Protein AF-A0A9N9J462-F1 (afdb_monomer_lite)

Foldseek 3Di:
DQFLLVLLVVADDDPVLSVLLVVLCVVPVVVRVVLRVCVVVDDSVRSVVVSVVSVDD

Sequence (57 aa):
MSNVYEAIKSLNFTIEERTALRTFFINNPEKKAETELILPTCNDEEVVALLKGLLKP

pLDDT: mean 91.06, std 8.54, range [51.53, 96.31]

Structure (mmCIF, N/CA/C/O backbone):
data_AF-A0A9N9J462-F1
#
_entry.id   AF-A0A9N9J462-F1
#
loop_
_atom_site.group_PDB
_atom_site.id
_atom_site.type_symbol
_atom_site.label_atom_id
_atom_site.label_alt_id
_atom_site.label_comp_id
_atom_site.label_asym_id
_atom_site.label_entity_id
_atom_site.label_seq_id
_atom_site.pdbx_PDB_ins_code
_atom_site.Cartn_x
_atom_site.Cartn_y
_atom_site.Cartn_z
_atom_site.occupancy
_atom_site.B_iso_or_equiv
_atom_site.auth_seq_id
_atom_site.auth_comp_id
_atom_site.auth_asym_id
_atom_site.auth_atom_id
_atom_site.pdbx_PDB_model_num
ATOM 1 N N . MET A 1 1 ? 5.304 -10.142 -3.861 1.00 51.53 1 MET A N 1
ATOM 2 C CA . MET A 1 1 ? 5.043 -9.342 -2.640 1.00 51.53 1 MET A CA 1
ATOM 3 C C . MET A 1 1 ? 3.957 -10.036 -1.840 1.00 51.53 1 MET A C 1
ATOM 5 O O . MET A 1 1 ? 3.014 -10.501 -2.467 1.00 51.53 1 MET A O 1
ATOM 9 N N . SER A 1 2 ? 4.091 -10.168 -0.515 1.00 60.50 2 SER A N 1
ATOM 10 C CA . SER A 1 2 ? 3.200 -11.026 0.282 1.00 60.50 2 SER A CA 1
ATOM 11 C C . SER A 1 2 ? 2.043 -10.299 0.986 1.00 60.50 2 SER A C 1
ATOM 13 O O . SER A 1 2 ? 1.266 -10.967 1.662 1.00 60.50 2 SER A O 1
ATOM 15 N N . ASN A 1 3 ? 1.892 -8.975 0.845 1.00 82.94 3 ASN A N 1
ATOM 16 C CA . ASN A 1 3 ? 0.644 -8.211 1.052 1.00 82.94 3 ASN A CA 1
ATOM 17 C C . ASN A 1 3 ? 0.878 -6.709 0.783 1.00 82.94 3 ASN A C 1
ATOM 19 O O . ASN A 1 3 ? 2.011 -6.272 0.557 1.00 82.94 3 ASN A O 1
ATOM 23 N N . VAL A 1 4 ? -0.185 -5.901 0.849 1.00 91.56 4 VAL A N 1
ATOM 24 C CA . VAL A 1 4 ? -0.111 -4.456 0.581 1.00 91.56 4 VAL A CA 1
ATOM 25 C C . VAL A 1 4 ? 0.777 -3.691 1.567 1.00 91.56 4 VAL A C 1
ATOM 27 O O . VAL A 1 4 ? 1.416 -2.711 1.191 1.00 91.56 4 VAL A O 1
ATOM 30 N N . TYR A 1 5 ? 0.896 -4.138 2.820 1.00 93.12 5 TYR A N 1
ATOM 31 C CA . TYR A 1 5 ? 1.739 -3.458 3.808 1.00 93.12 5 TYR A CA 1
ATOM 32 C C . TYR A 1 5 ? 3.229 -3.673 3.562 1.00 93.12 5 TYR A C 1
ATOM 34 O O . TYR A 1 5 ? 4.024 -2.773 3.848 1.00 93.12 5 TYR A O 1
ATOM 42 N N . GLU A 1 6 ? 3.610 -4.825 3.012 1.00 92.25 6 GLU A N 1
ATOM 43 C CA . GLU A 1 6 ? 4.970 -5.039 2.526 1.00 92.25 6 GLU A CA 1
ATOM 44 C C . GLU A 1 6 ? 5.284 -4.107 1.363 1.00 92.25 6 GLU A C 1
ATOM 46 O O . GLU A 1 6 ? 6.300 -3.423 1.429 1.00 92.25 6 GLU A O 1
ATOM 51 N N . ALA A 1 7 ? 4.385 -3.994 0.379 1.00 91.88 7 ALA A N 1
ATOM 52 C CA . ALA A 1 7 ? 4.553 -3.085 -0.757 1.00 91.88 7 ALA A CA 1
ATOM 53 C C . ALA A 1 7 ? 4.716 -1.623 -0.300 1.00 91.88 7 ALA A C 1
ATOM 55 O O . ALA A 1 7 ? 5.644 -0.929 -0.708 1.00 91.88 7 ALA A O 1
ATOM 56 N N . ILE A 1 8 ? 3.873 -1.171 0.636 1.00 93.69 8 ILE A N 1
ATOM 57 C CA . ILE A 1 8 ? 3.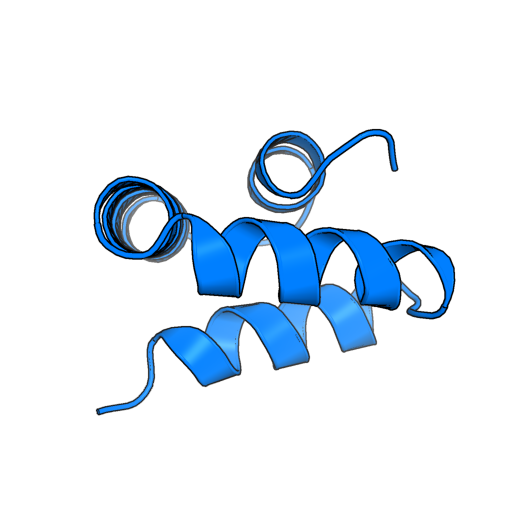971 0.164 1.250 1.00 93.69 8 ILE A CA 1
ATOM 58 C C . ILE A 1 8 ? 5.316 0.358 1.969 1.00 93.69 8 ILE A C 1
ATOM 60 O O . ILE A 1 8 ? 5.842 1.469 2.023 1.00 93.69 8 ILE A O 1
ATOM 64 N N . LYS A 1 9 ? 5.870 -0.698 2.577 1.00 92.56 9 LYS A N 1
ATOM 65 C CA . LYS A 1 9 ? 7.145 -0.638 3.301 1.00 92.56 9 LYS A CA 1
ATOM 66 C C . LYS A 1 9 ? 8.352 -0.657 2.358 1.00 92.56 9 LYS A C 1
ATOM 68 O O . LYS A 1 9 ? 9.328 0.022 2.669 1.00 92.56 9 LYS A O 1
ATOM 73 N N . SER A 1 10 ? 8.307 -1.454 1.290 1.00 88.81 10 SER A N 1
ATOM 74 C CA . SER A 1 10 ? 9.441 -1.725 0.399 1.00 88.81 10 SER A CA 1
ATOM 75 C C . SER A 1 10 ? 9.600 -0.708 -0.725 1.00 88.81 10 SER A C 1
ATOM 77 O O . SER A 1 10 ? 10.714 -0.527 -1.207 1.00 88.81 10 SER A O 1
ATOM 79 N N . LEU A 1 11 ? 8.515 -0.057 -1.147 1.00 90.44 11 LEU A N 1
ATOM 80 C CA . LEU A 1 11 ? 8.518 0.872 -2.276 1.00 90.44 11 LEU A CA 1
ATOM 81 C C . LEU A 1 11 ? 8.731 2.327 -1.837 1.00 90.44 11 LEU A C 1
ATOM 83 O O . LEU A 1 11 ? 8.642 2.677 -0.656 1.00 90.44 11 LEU A O 1
ATOM 87 N N . ASN A 1 12 ? 9.026 3.186 -2.815 1.00 89.88 12 ASN A N 1
ATOM 88 C CA . 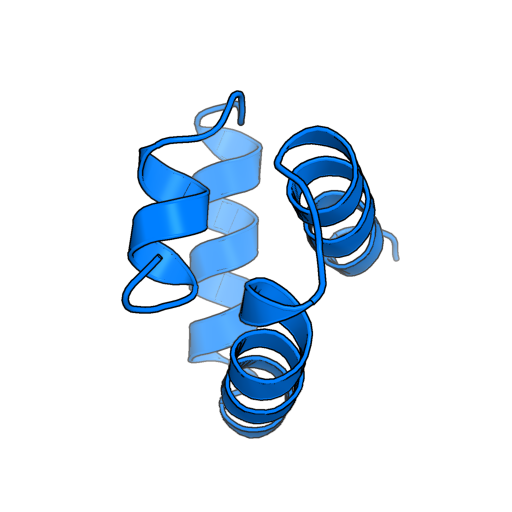ASN A 1 12 ? 9.432 4.574 -2.602 1.00 89.88 12 ASN A CA 1
ATOM 89 C C . ASN A 1 12 ? 8.249 5.501 -2.244 1.00 89.88 12 ASN A C 1
ATOM 91 O O . ASN A 1 12 ? 7.825 6.335 -3.046 1.00 89.88 12 ASN A O 1
ATOM 95 N N . PHE A 1 13 ? 7.722 5.342 -1.029 1.00 92.81 13 PHE A N 1
ATOM 96 C CA . PHE A 1 13 ? 6.700 6.205 -0.435 1.00 92.81 13 PHE A CA 1
ATOM 97 C C . PHE A 1 13 ? 7.283 7.096 0.670 1.00 92.81 13 PHE A C 1
ATOM 99 O O . PHE A 1 13 ? 8.105 6.663 1.493 1.00 92.81 13 PHE A O 1
ATOM 106 N N . THR A 1 14 ? 6.794 8.332 0.765 1.00 94.94 14 THR A N 1
ATOM 107 C CA . THR A 1 14 ? 7.104 9.217 1.897 1.00 94.94 14 THR A CA 1
ATOM 108 C C . THR A 1 14 ? 6.509 8.670 3.202 1.00 94.94 14 THR A C 1
ATOM 110 O O . THR A 1 14 ? 5.717 7.726 3.216 1.00 94.94 14 THR A O 1
ATOM 113 N N . ILE A 1 15 ? 6.916 9.216 4.351 1.00 95.12 15 ILE A N 1
ATOM 114 C CA . ILE A 1 15 ? 6.336 8.814 5.647 1.00 95.12 15 ILE A CA 1
ATOM 115 C C . ILE A 1 15 ? 4.838 9.154 5.701 1.00 95.12 15 ILE A C 1
ATOM 117 O O . ILE A 1 15 ? 4.040 8.351 6.191 1.00 95.12 15 ILE A O 1
ATOM 121 N N . GLU A 1 16 ? 4.458 10.309 5.158 1.00 94.88 16 GLU A N 1
ATOM 122 C CA . GLU A 1 16 ? 3.068 10.764 5.073 1.00 94.88 16 GLU A CA 1
ATOM 123 C C . GLU A 1 16 ? 2.232 9.828 4.195 1.00 94.88 16 GLU A C 1
ATOM 125 O O . GLU A 1 16 ? 1.207 9.325 4.650 1.00 94.88 16 GLU A O 1
ATOM 130 N N . GLU A 1 17 ? 2.718 9.493 2.994 1.00 95.44 17 GLU A N 1
ATOM 131 C CA . GLU A 1 17 ? 2.049 8.558 2.079 1.00 95.44 17 GLU A CA 1
ATOM 132 C C . GLU A 1 17 ? 1.874 7.176 2.722 1.00 95.44 17 GLU A C 1
ATOM 134 O O . GLU A 1 17 ? 0.787 6.601 2.684 1.00 95.44 17 GLU A O 1
ATOM 139 N N . ARG A 1 18 ? 2.913 6.650 3.388 1.00 95.62 18 ARG A N 1
ATOM 140 C CA . ARG A 1 18 ? 2.830 5.358 4.093 1.00 95.62 18 ARG A CA 1
ATOM 141 C C . ARG A 1 18 ? 1.792 5.371 5.207 1.00 95.62 18 ARG A C 1
ATOM 143 O O . ARG A 1 18 ? 1.106 4.371 5.413 1.00 95.62 18 ARG A O 1
ATOM 150 N N . THR A 1 19 ? 1.700 6.475 5.940 1.00 96.06 19 THR A N 1
ATOM 151 C CA . THR A 1 19 ? 0.739 6.632 7.037 1.00 96.06 19 THR A CA 1
ATOM 152 C C . THR A 1 19 ? -0.679 6.709 6.486 1.00 96.06 19 THR A C 1
ATOM 154 O O . THR A 1 19 ? -1.530 5.931 6.909 1.00 96.06 19 THR A O 1
ATOM 157 N N . ALA A 1 20 ? -0.908 7.549 5.475 1.00 96.31 20 ALA A N 1
ATOM 158 C CA . ALA A 1 20 ? -2.205 7.701 4.826 1.00 96.31 20 ALA A CA 1
ATOM 159 C C . ALA A 1 20 ? -2.699 6.387 4.198 1.00 96.31 20 ALA A C 1
ATOM 161 O O . ALA A 1 20 ? -3.845 6.006 4.419 1.00 96.31 20 ALA A O 1
ATOM 162 N N . LEU A 1 21 ? -1.831 5.639 3.505 1.00 96.19 21 LEU A N 1
ATOM 163 C CA . LEU A 1 21 ? -2.180 4.338 2.916 1.00 96.19 21 LEU A CA 1
ATOM 164 C C . LEU A 1 21 ? -2.553 3.303 3.977 1.00 96.19 21 LEU A C 1
ATOM 166 O O . LEU A 1 21 ? -3.530 2.573 3.821 1.00 96.19 21 LEU A O 1
ATOM 170 N N . ARG A 1 22 ? -1.801 3.240 5.081 1.00 95.25 22 ARG A N 1
ATOM 171 C CA . ARG A 1 22 ? -2.126 2.332 6.189 1.00 95.25 22 ARG A CA 1
ATOM 172 C C . ARG A 1 22 ? -3.469 2.686 6.816 1.00 95.25 22 ARG A C 1
ATOM 174 O O . ARG A 1 22 ? -4.286 1.794 7.006 1.00 95.25 22 ARG A O 1
ATOM 181 N N . THR A 1 23 ? -3.714 3.966 7.088 1.00 95.75 23 THR A N 1
ATOM 182 C CA . THR A 1 23 ? -5.002 4.440 7.611 1.00 95.75 23 THR A CA 1
ATOM 183 C C . THR A 1 23 ? -6.144 4.141 6.642 1.00 95.75 23 THR A C 1
ATOM 185 O O . THR A 1 23 ? -7.184 3.646 7.069 1.00 95.75 23 THR A O 1
ATOM 188 N N . PHE A 1 24 ? -5.940 4.364 5.341 1.00 95.44 24 PHE A N 1
ATOM 189 C CA . PHE A 1 24 ? -6.917 4.042 4.304 1.00 95.44 24 PHE A CA 1
ATOM 190 C C . PHE A 1 24 ? -7.305 2.561 4.345 1.00 95.44 24 PHE A C 1
ATOM 192 O O . PHE A 1 24 ? -8.487 2.250 4.444 1.00 95.44 24 PHE A O 1
ATOM 199 N N . PHE A 1 25 ? -6.339 1.641 4.350 1.00 95.00 25 PHE A N 1
ATOM 200 C CA . PHE A 1 25 ? -6.635 0.204 4.364 1.00 95.00 25 PHE A CA 1
ATOM 201 C C . PHE A 1 25 ? -7.168 -0.321 5.701 1.00 95.00 25 PHE A C 1
ATOM 203 O O . PHE A 1 25 ? -7.904 -1.304 5.706 1.00 95.00 25 PHE A O 1
ATOM 210 N N . ILE A 1 26 ? -6.830 0.317 6.826 1.00 94.81 26 ILE A N 1
ATOM 211 C CA . ILE A 1 26 ? -7.445 0.015 8.130 1.00 94.81 26 ILE A CA 1
ATOM 212 C C . ILE A 1 26 ? -8.935 0.373 8.112 1.00 94.81 26 ILE A C 1
ATOM 214 O O . ILE A 1 26 ? -9.750 -0.399 8.611 1.00 94.81 26 ILE A O 1
ATOM 218 N N . ASN A 1 27 ? -9.284 1.515 7.517 1.00 95.12 27 ASN A N 1
ATOM 219 C CA . ASN A 1 27 ? -10.667 1.984 7.442 1.00 95.12 27 ASN A CA 1
ATOM 220 C C . ASN A 1 27 ? -11.481 1.306 6.326 1.00 95.12 27 ASN A C 1
ATOM 222 O O . ASN A 1 27 ? -12.704 1.301 6.408 1.00 95.12 27 ASN A O 1
ATOM 226 N N . ASN A 1 28 ? -10.818 0.742 5.309 1.00 94.69 28 ASN A N 1
ATOM 227 C CA . ASN A 1 28 ? -11.439 0.139 4.123 1.00 94.69 28 ASN A CA 1
ATOM 228 C C . ASN A 1 28 ? -10.856 -1.272 3.864 1.00 94.69 28 ASN A C 1
ATOM 230 O O . ASN A 1 28 ? -10.053 -1.463 2.936 1.00 94.69 28 ASN A O 1
ATOM 234 N N . PRO A 1 29 ? -11.184 -2.279 4.699 1.00 93.44 29 PRO A N 1
ATOM 235 C CA . PRO A 1 29 ? -10.630 -3.632 4.586 1.00 93.44 29 PRO A CA 1
ATOM 236 C C . PRO A 1 29 ? -10.993 -4.341 3.270 1.00 93.44 29 PRO A C 1
ATOM 238 O O . PRO A 1 29 ? -10.220 -5.163 2.779 1.00 93.44 29 PRO A O 1
ATOM 241 N N . GLU A 1 30 ? -12.127 -4.014 2.658 1.00 93.75 30 GLU A N 1
ATOM 242 C CA . GLU A 1 30 ? -12.525 -4.510 1.338 1.00 93.75 30 GLU A CA 1
ATOM 243 C C . GLU A 1 30 ? -11.607 -3.979 0.230 1.00 93.75 30 GLU A C 1
ATOM 245 O O . GLU A 1 30 ? -11.143 -4.748 -0.611 1.00 93.75 30 GLU A O 1
ATOM 250 N N . LYS A 1 31 ? -11.231 -2.693 0.287 1.00 93.12 31 LYS A N 1
ATOM 251 C CA . LYS A 1 31 ? -10.266 -2.098 -0.651 1.00 93.12 31 LYS A CA 1
ATOM 252 C C . LYS A 1 31 ? -8.872 -2.668 -0.485 1.00 93.12 31 LYS A C 1
ATOM 254 O O . LYS A 1 31 ? -8.146 -2.821 -1.469 1.00 93.12 31 LYS A O 1
ATOM 259 N N . LYS A 1 32 ? -8.509 -3.028 0.745 1.00 94.19 32 LYS A N 1
ATOM 260 C CA . LYS A 1 32 ? -7.282 -3.773 1.018 1.00 94.19 32 LYS A CA 1
ATOM 261 C C . LYS A 1 32 ? -7.285 -5.112 0.276 1.00 94.19 32 LYS A C 1
ATOM 263 O O . LYS A 1 32 ? -6.335 -5.382 -0.453 1.00 94.19 32 LYS A O 1
ATOM 268 N N . ALA A 1 33 ? -8.349 -5.904 0.418 1.00 93.00 33 ALA A N 1
ATOM 269 C CA . ALA A 1 33 ? -8.464 -7.201 -0.247 1.00 93.00 33 ALA A CA 1
ATOM 270 C C . ALA A 1 33 ? -8.443 -7.073 -1.783 1.00 93.00 33 ALA A C 1
ATOM 272 O O . ALA A 1 33 ? -7.703 -7.798 -2.442 1.00 93.00 33 ALA A O 1
ATOM 273 N N . GLU A 1 34 ? -9.183 -6.113 -2.353 1.00 92.88 34 GLU A N 1
ATOM 274 C CA . GLU A 1 34 ? -9.157 -5.821 -3.797 1.00 92.88 34 GLU A CA 1
ATOM 275 C C . GLU A 1 34 ? -7.742 -5.474 -4.284 1.00 92.88 34 GLU A C 1
ATOM 277 O O . GLU A 1 34 ? -7.279 -5.996 -5.297 1.00 92.88 34 GLU A O 1
ATOM 282 N N . THR A 1 35 ? -7.026 -4.630 -3.537 1.00 93.44 35 THR A N 1
ATOM 283 C CA . THR A 1 35 ? -5.655 -4.230 -3.884 1.00 93.44 35 THR A CA 1
ATOM 284 C C . THR A 1 35 ? -4.705 -5.424 -3.827 1.00 93.44 35 THR A C 1
ATOM 286 O O . THR A 1 35 ? -3.913 -5.625 -4.744 1.00 93.44 35 THR A O 1
ATOM 289 N N . GLU A 1 36 ? -4.804 -6.257 -2.789 1.00 93.88 36 GLU A N 1
ATOM 290 C CA . GLU A 1 36 ? -3.971 -7.454 -2.626 1.00 93.88 36 GLU A CA 1
ATOM 291 C C . GLU A 1 36 ? -4.149 -8.476 -3.757 1.00 93.88 36 GLU A C 1
ATOM 293 O O . GLU A 1 36 ? -3.186 -9.164 -4.091 1.00 93.88 36 GLU A O 1
ATOM 298 N N . LEU A 1 37 ? -5.324 -8.538 -4.392 1.00 92.88 37 LEU A N 1
ATOM 299 C CA . LEU A 1 37 ? -5.560 -9.387 -5.567 1.00 92.88 37 LEU A CA 1
ATOM 300 C C . LEU A 1 37 ? -4.849 -8.876 -6.828 1.00 92.88 37 LEU A C 1
ATOM 302 O O . LEU A 1 37 ? -4.457 -9.676 -7.675 1.00 92.88 37 LEU A O 1
ATOM 306 N N . ILE A 1 38 ? -4.682 -7.558 -6.956 1.00 91.00 38 ILE A N 1
ATOM 307 C CA . ILE A 1 38 ? -4.119 -6.915 -8.152 1.00 91.00 38 ILE A CA 1
ATOM 308 C C . ILE A 1 38 ? -2.594 -6.791 -8.048 1.00 91.00 38 ILE A C 1
ATOM 310 O O . ILE A 1 38 ? -1.905 -6.939 -9.056 1.00 91.00 38 ILE A O 1
ATOM 314 N N . LEU A 1 39 ? -2.049 -6.599 -6.839 1.00 91.25 39 LEU A N 1
ATOM 315 C CA . LEU A 1 39 ? -0.609 -6.416 -6.601 1.00 91.25 39 LEU A CA 1
ATOM 316 C C . LEU A 1 39 ? 0.300 -7.431 -7.323 1.00 91.25 39 LEU A C 1
ATOM 318 O O . LEU A 1 39 ? 1.304 -6.995 -7.879 1.00 91.25 39 LEU A O 1
ATOM 322 N N . PRO A 1 40 ? 0.003 -8.748 -7.366 1.00 91.25 40 PRO A N 1
ATOM 323 C CA . PRO A 1 40 ? 0.864 -9.721 -8.045 1.00 91.25 40 PRO A CA 1
ATOM 324 C C . PRO A 1 40 ? 0.956 -9.534 -9.564 1.00 91.25 40 PRO A C 1
ATOM 326 O O . PRO A 1 40 ? 1.871 -10.073 -10.180 1.00 91.25 40 PRO A O 1
ATOM 329 N N . THR A 1 41 ? 0.004 -8.816 -10.164 1.00 92.50 41 THR A N 1
ATOM 330 C CA . THR A 1 41 ? -0.033 -8.536 -11.608 1.00 92.50 41 THR A CA 1
ATOM 331 C C . THR A 1 41 ? 0.696 -7.252 -11.992 1.00 92.50 41 THR A C 1
ATOM 333 O O . THR A 1 41 ? 0.890 -7.005 -13.178 1.00 92.50 41 THR A O 1
ATOM 336 N N . CYS A 1 42 ? 1.109 -6.456 -11.004 1.00 92.50 42 CYS A N 1
ATOM 337 C CA . CYS A 1 42 ? 1.750 -5.166 -11.199 1.00 92.50 42 CYS A CA 1
ATOM 338 C C . CYS A 1 42 ? 3.262 -5.253 -10.971 1.00 92.50 42 CYS A C 1
ATOM 340 O O . CYS A 1 42 ? 3.740 -5.972 -10.090 1.00 92.50 42 CYS A O 1
ATOM 342 N N . ASN A 1 43 ? 4.014 -4.455 -11.720 1.00 93.81 43 ASN A N 1
ATOM 343 C CA . ASN A 1 43 ? 5.395 -4.125 -11.387 1.00 93.81 43 ASN A CA 1
ATOM 344 C C . ASN A 1 43 ? 5.466 -3.018 -10.316 1.00 93.81 43 ASN A C 1
ATOM 346 O O . ASN A 1 43 ? 4.466 -2.387 -9.976 1.00 93.81 43 ASN A O 1
ATOM 350 N N . ASP A 1 44 ? 6.661 -2.758 -9.789 1.00 92.69 44 ASP A N 1
ATOM 351 C CA . ASP A 1 44 ? 6.869 -1.796 -8.701 1.00 92.69 44 ASP A CA 1
ATOM 352 C C . ASP A 1 44 ? 6.361 -0.376 -9.025 1.00 92.69 44 ASP A C 1
ATOM 354 O O . ASP A 1 44 ? 5.773 0.275 -8.159 1.00 92.69 44 ASP A O 1
ATOM 358 N N . GLU A 1 45 ? 6.537 0.108 -10.260 1.00 93.50 45 GLU A N 1
ATOM 359 C CA . GLU A 1 45 ? 6.063 1.435 -10.681 1.00 93.50 45 GLU A CA 1
ATOM 360 C C . GLU A 1 45 ? 4.532 1.494 -10.734 1.00 93.50 45 GLU A C 1
ATOM 362 O O . GLU A 1 45 ? 3.924 2.452 -10.248 1.00 93.50 45 GLU A O 1
ATOM 367 N N . GLU A 1 46 ? 3.904 0.442 -11.260 1.00 94.50 46 GLU A N 1
ATOM 368 C CA . GLU A 1 46 ? 2.448 0.291 -11.300 1.00 94.50 46 GLU A CA 1
ATOM 369 C C . GLU A 1 46 ? 1.859 0.223 -9.889 1.00 94.50 46 GLU A C 1
ATOM 371 O O . GLU A 1 46 ? 0.858 0.884 -9.611 1.00 94.50 46 GLU A O 1
ATOM 376 N N . VAL A 1 47 ? 2.507 -0.498 -8.966 1.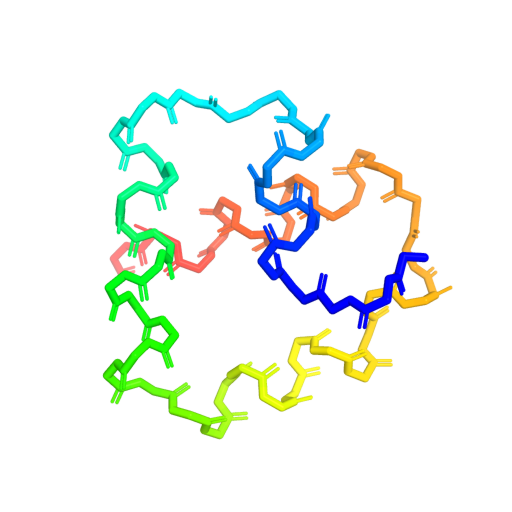00 93.62 47 VAL A N 1
ATOM 377 C CA . VAL A 1 47 ? 2.090 -0.556 -7.559 1.00 93.62 47 VAL A CA 1
ATOM 378 C C . VAL A 1 47 ? 2.167 0.825 -6.910 1.00 93.62 47 VAL A C 1
ATOM 380 O O . VAL A 1 47 ? 1.230 1.237 -6.221 1.00 93.62 47 VAL A O 1
ATOM 383 N N . VAL A 1 48 ? 3.253 1.572 -7.133 1.00 93.62 48 VAL A N 1
ATOM 384 C CA . VAL A 1 48 ? 3.384 2.934 -6.598 1.00 93.62 48 VAL A CA 1
ATOM 385 C C . VAL A 1 48 ? 2.285 3.842 -7.147 1.00 93.62 48 VAL A C 1
ATOM 387 O O . VAL A 1 48 ? 1.631 4.540 -6.370 1.00 93.62 48 VAL A O 1
ATOM 390 N N . ALA A 1 49 ? 2.051 3.823 -8.459 1.00 93.94 49 ALA A N 1
ATOM 391 C CA . ALA A 1 49 ? 1.02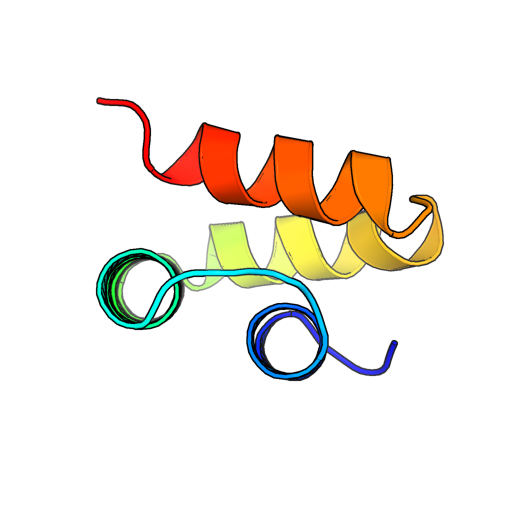5 4.642 -9.096 1.00 93.94 49 ALA A CA 1
ATOM 392 C C . ALA A 1 49 ? -0.386 4.297 -8.593 1.00 93.94 49 ALA A C 1
ATOM 394 O O . ALA A 1 49 ? -1.146 5.203 -8.241 1.00 93.94 49 ALA A O 1
ATOM 395 N N . LEU A 1 50 ? -0.709 3.002 -8.503 1.00 93.44 50 LEU A N 1
ATOM 396 C CA . LEU A 1 50 ? -1.977 2.494 -7.983 1.00 93.44 50 LEU A CA 1
ATOM 397 C C . LEU A 1 50 ? -2.222 2.993 -6.559 1.00 93.44 50 LEU A C 1
ATOM 399 O O . LEU A 1 50 ? -3.247 3.616 -6.287 1.00 93.44 50 LEU A O 1
ATOM 403 N N . LEU A 1 51 ? -1.261 2.769 -5.659 1.00 94.19 51 LEU A N 1
ATOM 404 C CA . LEU A 1 51 ? -1.399 3.139 -4.254 1.00 94.19 51 LEU A CA 1
ATOM 405 C C . LEU A 1 51 ? -1.487 4.662 -4.083 1.00 94.19 51 LEU A C 1
ATOM 407 O O . LEU A 1 51 ? -2.365 5.137 -3.369 1.00 94.19 51 LEU A O 1
ATOM 411 N N . LYS A 1 52 ? -0.678 5.460 -4.794 1.00 93.81 52 LYS A N 1
ATOM 412 C CA . LYS A 1 52 ? -0.826 6.930 -4.768 1.00 93.81 52 LYS A CA 1
ATOM 413 C C . LYS A 1 52 ? -2.181 7.390 -5.307 1.00 93.81 52 LYS A C 1
ATOM 415 O O . LYS A 1 52 ? -2.700 8.406 -4.852 1.00 93.81 52 LYS A O 1
ATOM 420 N N . GLY A 1 53 ? -2.768 6.649 -6.246 1.00 92.94 53 GLY A N 1
ATOM 421 C CA . GLY A 1 53 ? -4.124 6.881 -6.739 1.00 92.94 53 GLY A CA 1
ATO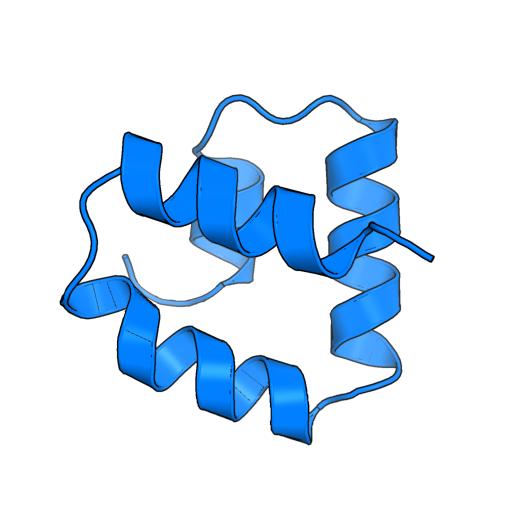M 422 C C . GLY A 1 53 ? -5.193 6.786 -5.649 1.00 92.94 53 GLY A C 1
ATOM 423 O O . GLY A 1 53 ? -6.130 7.575 -5.675 1.00 92.94 53 GLY A O 1
ATOM 424 N N . LEU A 1 54 ? -5.017 5.902 -4.661 1.00 91.44 54 LEU A N 1
ATOM 425 C CA . LEU A 1 54 ? -5.950 5.731 -3.536 1.00 91.44 54 LEU A CA 1
ATOM 426 C C . LEU A 1 54 ? -5.939 6.902 -2.544 1.00 91.44 54 LEU A C 1
ATOM 428 O O . LEU A 1 54 ? -6.860 7.035 -1.745 1.00 91.44 54 LEU A O 1
ATOM 432 N N . LEU A 1 55 ? -4.894 7.733 -2.571 1.00 88.62 55 LEU A N 1
ATOM 433 C CA . LEU A 1 55 ? -4.768 8.916 -1.716 1.00 88.62 55 LEU A CA 1
ATOM 434 C C . LEU A 1 55 ? -5.362 10.180 -2.348 1.00 88.62 55 LEU A C 1
ATOM 436 O O . LEU A 1 55 ? -5.370 11.232 -1.707 1.00 88.62 55 LEU A O 1
ATOM 440 N N . LYS A 1 56 ? -5.800 10.110 -3.609 1.00 79.62 56 LYS A N 1
ATOM 441 C CA . LYS A 1 56 ? -6.453 11.243 -4.266 1.00 79.62 56 LYS A CA 1
ATOM 442 C C . LYS A 1 56 ? -7.867 11.424 -3.685 1.00 79.62 56 LYS A C 1
ATOM 444 O O . LYS A 1 56 ? -8.502 10.416 -3.382 1.00 79.62 56 LYS A O 1
ATOM 449 N N . PRO A 1 57 ? -8.319 12.678 -3.497 1.00 59.09 57 PRO A N 1
ATOM 450 C CA . PRO A 1 57 ? -9.653 12.981 -2.981 1.00 59.09 57 PRO A CA 1
ATOM 451 C C 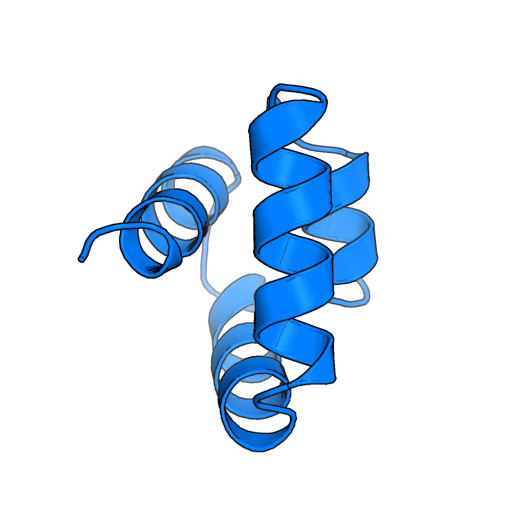. PRO A 1 57 ? -10.775 12.467 -3.886 1.00 59.09 57 PRO A C 1
ATOM 453 O O . PRO A 1 57 ? -10.553 12.378 -5.118 1.00 59.09 57 PRO A O 1
#

Organism: NCBI:txid144679

Secondary structure (DSSP, 8-state):
--SHHHHHHHSS--HHHHHHHHHHHHH-HHHHHHHHHHGGGS-HHHHHHHHHHHT--

Radius of gyration: 10.11 Å; chains: 1; bounding box: 22×24×20 Å